Protein AF-A0A3M0WT85-F1 (afdb_monomer_lite)

Structure (mmCIF, N/CA/C/O backbone):
data_AF-A0A3M0WT85-F1
#
_entry.id   AF-A0A3M0WT85-F1
#
loop_
_atom_site.group_PDB
_atom_site.id
_atom_site.type_symbol
_atom_site.label_atom_id
_atom_site.label_alt_id
_atom_site.label_comp_id
_atom_site.label_asym_id
_atom_site.label_entity_id
_atom_site.label_seq_id
_atom_site.pdbx_PDB_ins_code
_atom_site.Cartn_x
_atom_site.Cartn_y
_atom_site.Cartn_z
_atom_site.occupancy
_atom_site.B_iso_or_equiv
_atom_site.auth_seq_id
_atom_site.auth_comp_id
_atom_site.auth_asym_id
_atom_site.auth_atom_id
_atom_site.pdbx_PDB_model_num
ATOM 1 N N . MET A 1 1 ? -11.430 -13.294 23.296 1.00 53.34 1 MET A N 1
ATOM 2 C CA . MET A 1 1 ? -10.261 -12.488 22.878 1.00 53.34 1 MET A CA 1
ATOM 3 C C . MET A 1 1 ? -10.573 -11.902 21.507 1.00 53.34 1 MET A C 1
ATOM 5 O O . MET A 1 1 ? -10.506 -12.651 20.548 1.00 53.34 1 MET A O 1
ATOM 9 N N . ASN A 1 2 ? -11.053 -10.657 21.402 1.00 74.44 2 ASN A N 1
ATOM 10 C CA . ASN A 1 2 ? -11.671 -10.174 20.149 1.00 74.44 2 ASN A CA 1
AT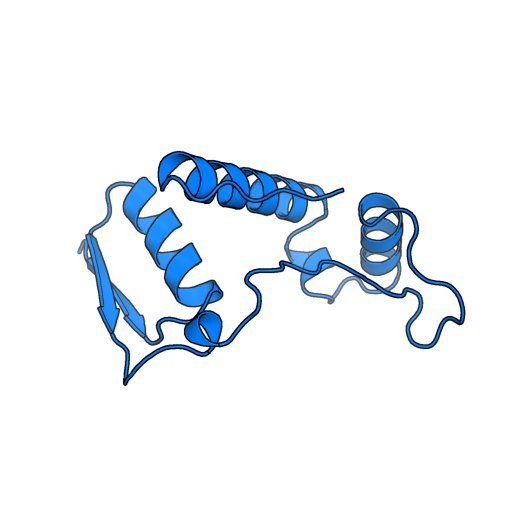OM 11 C C . ASN A 1 2 ? -11.327 -8.723 19.763 1.00 74.44 2 ASN A C 1
ATOM 13 O O . ASN A 1 2 ? -12.008 -8.153 18.913 1.00 74.44 2 ASN A O 1
ATOM 17 N N . GLU A 1 3 ? -10.291 -8.144 20.365 1.00 88.94 3 GLU A N 1
ATOM 18 C CA . GLU A 1 3 ? -9.872 -6.765 20.112 1.00 88.94 3 GLU A CA 1
ATOM 19 C C . GLU A 1 3 ? -8.435 -6.747 19.585 1.00 88.94 3 GLU A C 1
ATOM 21 O O . GLU A 1 3 ? -7.547 -7.342 20.196 1.00 88.94 3 GLU A O 1
ATOM 26 N N . ILE A 1 4 ? -8.226 -6.105 18.435 1.00 96.19 4 ILE A N 1
ATOM 27 C CA . ILE A 1 4 ? -6.911 -5.924 17.815 1.00 96.19 4 ILE A CA 1
ATOM 28 C C . ILE A 1 4 ? -6.525 -4.452 17.924 1.00 96.19 4 ILE A C 1
ATOM 30 O O . ILE A 1 4 ? -7.244 -3.575 17.444 1.00 96.19 4 ILE A O 1
ATOM 34 N N . THR A 1 5 ? -5.374 -4.191 18.539 1.00 96.19 5 THR A N 1
ATOM 35 C CA . THR A 1 5 ? -4.812 -2.843 18.653 1.00 96.19 5 THR A CA 1
ATOM 36 C C . THR A 1 5 ? -3.761 -2.627 17.574 1.00 96.19 5 THR A C 1
ATOM 38 O O . THR A 1 5 ? -2.786 -3.369 17.490 1.00 96.19 5 THR A O 1
ATOM 41 N N . ILE A 1 6 ? -3.946 -1.583 16.774 1.00 95.25 6 ILE A N 1
ATOM 42 C CA . ILE A 1 6 ? -3.002 -1.114 15.762 1.00 95.25 6 ILE A CA 1
ATOM 43 C C . ILE A 1 6 ? -2.346 0.157 16.283 1.00 95.25 6 ILE A C 1
ATOM 45 O O . ILE A 1 6 ? -3.034 1.090 16.697 1.00 95.25 6 ILE A O 1
ATOM 49 N N . ILE A 1 7 ? -1.017 0.202 16.255 1.00 94.62 7 ILE A N 1
ATOM 50 C CA . ILE A 1 7 ? -0.240 1.378 16.651 1.00 94.62 7 ILE A CA 1
ATOM 51 C C . ILE A 1 7 ? 0.259 2.064 15.376 1.00 94.62 7 ILE A C 1
ATOM 53 O O . ILE A 1 7 ? 1.098 1.519 14.665 1.00 94.62 7 ILE A O 1
ATOM 57 N N . GLY A 1 8 ? -0.267 3.257 15.101 1.00 91.00 8 GLY A N 1
ATOM 58 C CA . GLY A 1 8 ? 0.046 4.076 13.929 1.00 91.00 8 GLY A CA 1
ATOM 59 C C . GLY A 1 8 ? -1.118 4.195 12.940 1.00 91.00 8 GLY A C 1
ATOM 60 O O . GLY A 1 8 ? -1.661 3.199 12.471 1.00 91.00 8 GLY A O 1
ATOM 61 N N . ALA A 1 9 ? -1.464 5.436 12.583 1.00 90.81 9 ALA A N 1
ATOM 62 C CA . ALA A 1 9 ? -2.510 5.766 11.607 1.00 90.81 9 ALA A CA 1
ATOM 63 C C . ALA A 1 9 ? -1.936 6.135 10.222 1.00 90.81 9 ALA A C 1
ATOM 65 O O . ALA A 1 9 ? -2.399 7.071 9.574 1.00 90.81 9 ALA A O 1
ATOM 66 N N . GLY A 1 10 ? -0.882 5.437 9.788 1.00 90.12 10 GLY A N 1
ATOM 67 C CA . GLY A 1 10 ? -0.418 5.489 8.396 1.00 90.12 10 GLY A CA 1
ATOM 68 C C . GLY A 1 10 ? -1.275 4.604 7.486 1.00 90.12 10 GLY A C 1
ATOM 69 O O . GLY A 1 10 ? -2.090 3.823 7.978 1.00 90.12 10 GLY A O 1
ATOM 70 N N . LEU A 1 11 ? -1.054 4.675 6.167 1.00 89.19 11 LEU A N 1
ATOM 71 C CA . LEU A 1 11 ? -1.827 3.906 5.180 1.00 89.19 11 LEU A CA 1
ATOM 72 C C . LEU A 1 11 ? -1.869 2.404 5.507 1.00 89.19 11 LEU A C 1
ATOM 74 O O . LEU A 1 11 ? -2.946 1.823 5.556 1.00 89.19 11 LEU A O 1
ATOM 78 N N . SER A 1 12 ? -0.724 1.786 5.808 1.00 90.06 12 SER A N 1
ATOM 79 C CA . SER A 1 12 ? -0.659 0.357 6.145 1.00 90.06 12 SER A CA 1
ATOM 80 C C . SER A 1 12 ? -1.461 -0.001 7.402 1.00 90.06 12 SER A C 1
ATOM 82 O O . SER A 1 12 ? -2.187 -0.992 7.404 1.00 90.06 12 SER A O 1
ATOM 84 N N . GLY A 1 13 ? -1.377 0.817 8.457 1.00 92.81 13 GLY A N 1
ATOM 85 C CA . GLY A 1 13 ? -2.119 0.612 9.703 1.00 92.81 13 GLY A CA 1
ATOM 86 C C . GLY A 1 13 ? -3.628 0.772 9.518 1.00 92.81 13 GLY A C 1
ATOM 87 O O . GLY A 1 13 ? -4.403 -0.059 9.991 1.00 92.81 13 GLY A O 1
ATOM 88 N N . LEU A 1 14 ? -4.050 1.797 8.775 1.00 92.19 14 LEU A N 1
ATOM 89 C CA . LEU A 1 14 ? -5.461 2.030 8.465 1.00 92.19 14 LEU A CA 1
ATOM 90 C C . LEU A 1 14 ? -6.033 0.928 7.565 1.00 92.19 14 LEU A C 1
ATOM 92 O O . LEU A 1 14 ? -7.109 0.415 7.861 1.00 92.19 14 LEU A O 1
ATOM 96 N N . MET A 1 15 ? -5.298 0.497 6.535 1.00 92.81 15 MET A N 1
ATOM 97 C CA . MET A 1 15 ? -5.717 -0.603 5.658 1.00 92.81 15 MET A CA 1
ATOM 98 C C . MET A 1 15 ? -5.809 -1.934 6.405 1.00 92.81 15 MET A C 1
ATOM 100 O O . MET A 1 15 ? -6.780 -2.672 6.234 1.00 92.81 15 MET A O 1
ATOM 104 N N . ALA A 1 16 ? -4.848 -2.231 7.286 1.00 93.94 16 ALA A N 1
ATOM 105 C CA . ALA A 1 16 ? -4.920 -3.408 8.146 1.00 93.94 16 ALA A CA 1
ATOM 106 C C . ALA A 1 16 ? -6.155 -3.352 9.058 1.00 93.94 16 ALA A C 1
ATOM 108 O O . ALA A 1 16 ? -6.909 -4.323 9.144 1.00 93.94 16 ALA A O 1
ATOM 109 N N . GLY A 1 17 ? -6.398 -2.205 9.699 1.00 94.94 17 GLY A N 1
ATOM 110 C CA . GLY A 1 17 ? -7.554 -2.003 10.569 1.00 94.94 17 GLY A CA 1
ATOM 111 C C . GLY A 1 17 ? -8.878 -2.153 9.835 1.00 94.94 17 GLY A C 1
ATOM 112 O O . GLY A 1 17 ? -9.770 -2.848 10.318 1.00 94.94 17 GLY A O 1
ATOM 113 N N . TRP A 1 18 ? -8.977 -1.585 8.638 1.00 94.50 18 TRP A N 1
ATOM 114 C CA . TRP A 1 18 ? -10.135 -1.733 7.768 1.00 94.50 18 TRP A CA 1
ATOM 115 C C . TRP A 1 18 ? -10.396 -3.197 7.386 1.00 94.50 18 TRP A C 1
ATOM 117 O O . TRP A 1 18 ? -11.509 -3.689 7.585 1.00 94.50 18 TRP A O 1
ATOM 127 N N . GLN A 1 19 ? -9.375 -3.937 6.936 1.00 93.56 19 GLN A N 1
ATOM 128 C CA . GLN A 1 19 ? -9.529 -5.352 6.571 1.00 93.56 19 GLN A CA 1
ATOM 129 C C . GLN A 1 19 ? -9.925 -6.233 7.763 1.00 93.56 19 GLN A C 1
ATOM 131 O O . GLN A 1 19 ? -10.696 -7.184 7.621 1.00 93.56 19 GLN A O 1
ATOM 136 N N . ILE A 1 20 ? -9.418 -5.927 8.956 1.00 95.00 20 ILE A N 1
ATOM 137 C CA . ILE A 1 20 ? -9.788 -6.634 10.185 1.00 95.00 20 ILE A CA 1
ATOM 138 C C . ILE A 1 20 ? -11.235 -6.304 10.584 1.00 95.00 20 ILE A C 1
ATOM 140 O O . ILE A 1 20 ? -11.996 -7.212 10.927 1.00 95.00 20 ILE A O 1
ATOM 144 N N . ALA A 1 21 ? -11.635 -5.033 10.495 1.00 94.25 21 ALA A N 1
ATOM 145 C CA . ALA A 1 21 ? -12.995 -4.593 10.788 1.00 94.25 21 ALA A CA 1
ATOM 146 C C . ALA A 1 21 ? -14.021 -5.218 9.826 1.00 94.25 21 ALA A C 1
ATOM 148 O O . ALA A 1 21 ? -15.053 -5.712 10.281 1.00 94.25 21 ALA A O 1
ATOM 149 N N . LYS A 1 22 ? -13.705 -5.322 8.523 1.00 92.69 22 LYS A N 1
ATOM 150 C CA . LYS A 1 22 ? -14.527 -6.040 7.523 1.00 92.69 22 LYS A CA 1
ATOM 151 C C . LYS A 1 22 ? -14.792 -7.500 7.895 1.00 92.69 22 LYS A C 1
ATOM 153 O O . LYS A 1 22 ? -15.830 -8.046 7.541 1.00 92.69 22 LYS A O 1
ATOM 158 N N . LYS A 1 23 ? -13.888 -8.131 8.649 1.00 93.12 23 LYS A N 1
ATOM 159 C CA . LYS A 1 23 ? -14.040 -9.506 9.160 1.00 93.12 23 LYS A CA 1
ATOM 160 C C . LYS A 1 23 ? -14.820 -9.579 10.484 1.00 93.12 23 LYS A C 1
ATOM 162 O O . LYS A 1 23 ? -14.773 -10.604 11.165 1.00 93.12 23 LYS A O 1
ATOM 167 N N . GLY A 1 24 ? -15.506 -8.504 10.880 1.00 94.31 24 GLY A N 1
ATOM 168 C CA . GLY A 1 24 ? -16.352 -8.446 12.077 1.00 94.31 24 GLY A CA 1
ATOM 169 C C . GLY A 1 24 ? -15.579 -8.418 13.399 1.00 94.31 24 GLY A C 1
ATOM 170 O O . GLY A 1 24 ? -16.129 -8.767 14.445 1.00 94.31 24 GLY A O 1
ATOM 171 N N . LYS A 1 25 ? -14.289 -8.061 13.376 1.00 95.19 25 LYS A N 1
ATOM 172 C CA . LYS A 1 25 ? -13.449 -7.957 14.579 1.00 95.19 25 LYS A CA 1
ATOM 173 C C . LYS A 1 25 ? -13.427 -6.523 15.103 1.00 95.19 25 LYS A C 1
ATOM 175 O O . LYS A 1 25 ? -13.505 -5.577 14.324 1.00 95.19 25 LYS A O 1
ATOM 180 N N . GLN A 1 26 ? -13.281 -6.358 16.419 1.00 95.94 26 GLN A N 1
ATOM 181 C CA . GLN A 1 26 ? -13.098 -5.028 17.001 1.00 95.94 26 GLN A CA 1
ATOM 182 C C . GLN A 1 26 ? -11.652 -4.572 16.802 1.00 95.94 26 GLN A C 1
ATOM 184 O O . GLN A 1 26 ? -10.712 -5.314 17.102 1.00 95.94 26 GLN A O 1
ATOM 189 N N . VAL A 1 27 ? -11.483 -3.347 16.306 1.00 96.94 27 VAL A N 1
ATOM 190 C CA . VAL A 1 27 ? -10.177 -2.740 16.031 1.00 96.94 27 VAL A CA 1
ATOM 191 C C . VAL A 1 27 ? -10.065 -1.425 16.783 1.00 96.94 27 VAL A C 1
ATOM 193 O O . VAL A 1 27 ? -10.956 -0.583 16.697 1.00 96.94 27 VAL A O 1
ATOM 196 N N . LYS A 1 28 ? -8.947 -1.230 17.483 1.00 96.12 28 LYS A N 1
ATOM 197 C CA . LYS A 1 28 ? -8.552 0.063 18.047 1.00 96.12 28 LYS A CA 1
ATOM 198 C C . LYS A 1 28 ? -7.300 0.553 17.341 1.00 96.12 28 LYS A C 1
ATOM 200 O O . LYS A 1 28 ? -6.290 -0.143 17.330 1.00 96.12 28 LYS A O 1
ATOM 205 N N . VAL A 1 29 ? -7.349 1.756 16.779 1.00 93.75 29 VAL A N 1
ATOM 206 C CA . VAL A 1 29 ? -6.168 2.421 16.215 1.00 93.75 29 VAL A CA 1
ATOM 207 C C . VAL A 1 29 ? -5.682 3.460 17.217 1.00 93.75 29 VAL A C 1
ATOM 209 O O . VAL A 1 29 ? -6.435 4.345 17.615 1.00 93.75 29 VAL A O 1
ATOM 212 N N . VAL A 1 30 ? -4.423 3.352 17.631 1.00 94.38 30 VAL A N 1
ATOM 213 C CA . VAL A 1 30 ? -3.758 4.294 18.535 1.00 94.38 30 VAL A CA 1
ATOM 214 C C . VAL A 1 30 ? -2.689 5.036 17.747 1.00 94.38 30 VAL A C 1
ATOM 216 O O . VAL A 1 30 ? -1.818 4.422 17.138 1.00 94.38 30 VAL A O 1
ATOM 219 N N . THR A 1 31 ? -2.738 6.365 17.748 1.00 92.06 31 THR A N 1
ATOM 220 C CA . THR A 1 31 ? -1.783 7.210 17.020 1.00 92.06 31 THR A CA 1
ATOM 221 C C . THR A 1 31 ? -1.455 8.470 17.814 1.00 92.06 31 THR A C 1
ATOM 223 O O . THR A 1 31 ? -2.245 8.909 18.649 1.00 92.06 31 THR A O 1
ATOM 226 N N . LYS A 1 32 ? -0.292 9.070 17.543 1.00 89.19 32 LYS A N 1
ATOM 227 C CA . LYS A 1 32 ? 0.092 10.387 18.059 1.00 89.19 32 LYS A CA 1
ATOM 228 C C . LYS A 1 32 ? 0.075 11.391 16.906 1.00 89.19 32 LYS A C 1
ATOM 230 O O . LYS A 1 32 ? 1.002 11.414 16.104 1.00 89.19 32 LYS A O 1
ATOM 235 N N . GLY A 1 33 ? -0.959 12.230 16.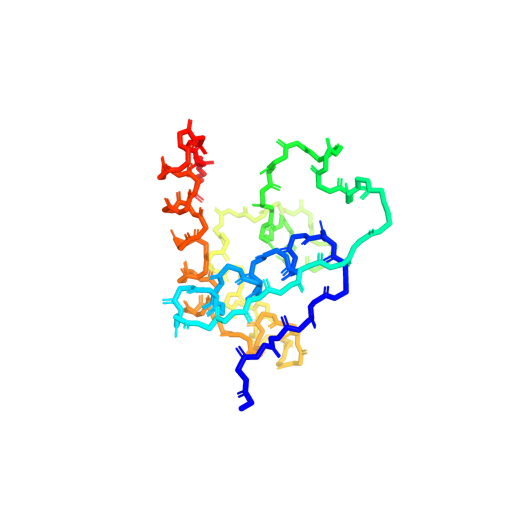858 1.00 82.12 33 GLY A N 1
ATOM 236 C CA . GLY A 1 33 ? -1.133 13.251 15.821 1.00 82.12 33 GLY A CA 1
ATOM 237 C C . GLY A 1 33 ? -1.665 12.708 14.491 1.00 82.12 33 GLY A C 1
ATOM 238 O O . GLY A 1 33 ? -2.088 11.554 14.389 1.00 82.12 33 GLY A O 1
ATOM 239 N N . TRP A 1 34 ? -1.654 13.578 13.481 1.00 68.88 34 TRP A N 1
ATOM 240 C CA . TRP A 1 34 ? -2.037 13.255 12.108 1.00 68.88 34 TRP A CA 1
ATOM 241 C C . TRP A 1 34 ? -0.939 12.412 11.446 1.00 68.88 34 TRP A C 1
ATOM 243 O O . TRP A 1 34 ? 0.240 12.755 11.526 1.00 68.88 34 TRP A O 1
ATOM 253 N N . GLY A 1 35 ? -1.314 11.294 10.818 1.00 70.00 35 GLY A N 1
ATOM 254 C CA . GLY A 1 35 ? -0.375 10.471 10.050 1.00 70.00 35 GLY A CA 1
ATOM 255 C C . GLY A 1 35 ? 0.135 11.197 8.799 1.00 70.00 35 GLY A C 1
ATOM 256 O O . GLY A 1 35 ? -0.479 12.162 8.343 1.00 70.00 35 GLY A O 1
ATOM 257 N N . ALA A 1 36 ? 1.229 10.701 8.205 1.00 72.12 36 AL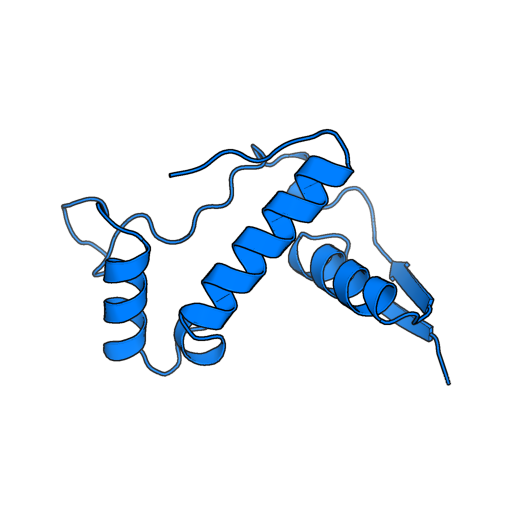A A N 1
ATOM 258 C CA . ALA A 1 36 ? 1.813 11.265 6.978 1.00 72.12 36 ALA A CA 1
ATOM 259 C C . ALA A 1 36 ? 0.792 11.406 5.832 1.00 72.12 36 ALA A C 1
ATOM 261 O O . ALA A 1 36 ? 0.884 12.337 5.040 1.00 72.12 36 ALA A O 1
ATOM 262 N N . THR A 1 37 ? -0.224 10.539 5.797 1.00 77.44 37 THR A N 1
ATOM 263 C CA . THR A 1 37 ? -1.30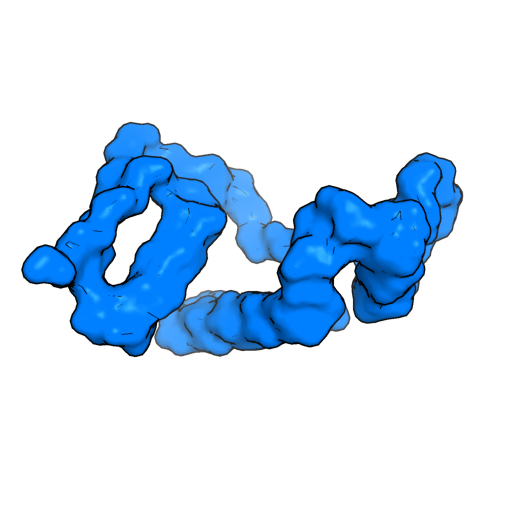4 10.540 4.802 1.00 77.44 37 THR A CA 1
ATOM 264 C C . THR A 1 37 ? -2.048 11.872 4.694 1.00 77.44 37 THR A C 1
ATOM 266 O O . THR A 1 37 ? -2.519 12.195 3.613 1.00 77.44 37 THR A O 1
ATOM 269 N N . HIS A 1 38 ? -2.110 12.675 5.763 1.00 77.69 38 HIS A N 1
ATOM 270 C CA . HIS A 1 38 ? -2.769 13.987 5.730 1.00 77.69 38 HIS A CA 1
ATOM 271 C C . HIS A 1 38 ? -2.085 14.996 4.789 1.00 77.69 38 HIS A C 1
ATOM 273 O O . HIS A 1 38 ? -2.715 15.953 4.353 1.00 77.69 38 HIS A O 1
ATOM 279 N N . TRP A 1 39 ? -0.804 14.784 4.475 1.00 79.00 39 TRP A N 1
ATOM 280 C CA . TRP A 1 39 ? 0.010 15.689 3.658 1.00 79.00 39 TRP A CA 1
ATOM 281 C C . TRP A 1 39 ? 0.314 15.144 2.260 1.00 79.00 39 TRP A C 1
ATOM 283 O O . TRP A 1 39 ? 0.977 15.812 1.471 1.00 79.00 39 TRP A O 1
ATOM 293 N N . LEU A 1 40 ? -0.126 13.921 1.960 1.00 80.19 40 LEU A N 1
ATOM 294 C CA . LEU A 1 40 ? 0.106 13.289 0.665 1.00 80.19 40 LEU A CA 1
ATOM 295 C C . LEU A 1 40 ? -0.960 13.736 -0.338 1.00 80.19 40 LEU A C 1
ATOM 297 O O . LEU A 1 40 ? -2.093 14.031 0.030 1.00 80.19 40 LEU A O 1
ATOM 301 N N . SER A 1 41 ? -0.615 13.707 -1.626 1.00 85.31 41 SER A N 1
ATOM 302 C CA . SER A 1 41 ? -1.544 14.009 -2.726 1.00 85.31 41 SER A CA 1
ATOM 303 C C . SER A 1 41 ? -2.732 13.043 -2.823 1.00 85.31 41 SER A C 1
ATOM 305 O O . SER A 1 41 ? -3.655 13.287 -3.592 1.00 85.31 41 SER A O 1
ATOM 307 N N . GLY A 1 42 ? -2.691 11.925 -2.092 1.00 85.94 42 GLY A N 1
ATOM 308 C CA . GLY A 1 42 ? -3.638 10.818 -2.221 1.00 85.94 42 GLY A CA 1
ATOM 309 C C . GLY A 1 42 ? -3.325 9.871 -3.384 1.00 85.94 42 GLY A C 1
ATOM 310 O O . GLY A 1 42 ? -4.003 8.859 -3.526 1.00 85.94 42 GLY A O 1
ATOM 311 N N . CYS A 1 43 ? -2.292 10.156 -4.186 1.00 89.38 43 CYS A N 1
ATOM 312 C CA . CYS A 1 43 ? -1.853 9.265 -5.256 1.00 89.38 43 CYS A CA 1
ATOM 313 C C . CYS A 1 43 ? -1.217 7.989 -4.684 1.00 89.38 43 CYS A C 1
ATOM 315 O O . CYS A 1 43 ? -0.417 8.051 -3.746 1.00 89.38 43 CYS A O 1
ATOM 317 N N . VAL A 1 44 ? -1.557 6.843 -5.275 1.00 90.19 44 VAL A N 1
ATOM 318 C CA . VAL A 1 44 ? -0.943 5.546 -4.981 1.00 90.19 44 VAL A CA 1
ATOM 319 C C . VAL A 1 44 ? -0.082 5.159 -6.174 1.00 90.19 44 VAL A C 1
ATOM 321 O O . VAL A 1 44 ? -0.599 4.709 -7.192 1.00 90.19 44 VAL A O 1
ATOM 324 N N . ASP A 1 45 ? 1.227 5.356 -6.040 1.00 90.56 45 ASP A N 1
ATOM 325 C CA . ASP A 1 45 ? 2.201 4.922 -7.041 1.00 90.56 45 ASP A CA 1
ATOM 326 C C . ASP A 1 45 ? 2.581 3.454 -6.810 1.00 90.56 45 ASP A C 1
ATOM 328 O O . ASP A 1 45 ? 2.822 3.036 -5.673 1.00 90.56 45 ASP A O 1
ATOM 332 N N . VAL A 1 46 ? 2.598 2.668 -7.889 1.00 92.31 46 VAL A N 1
ATOM 333 C CA . VAL A 1 46 ? 2.954 1.242 -7.847 1.00 92.31 46 VAL A CA 1
ATOM 334 C C . VAL A 1 46 ? 4.397 1.048 -8.298 1.00 92.31 46 VAL A C 1
ATOM 336 O O . VAL A 1 46 ? 5.217 0.509 -7.560 1.00 92.31 46 VAL A O 1
ATOM 339 N N . ILE A 1 47 ? 4.712 1.456 -9.528 1.00 92.94 47 ILE A N 1
ATOM 340 C CA . ILE A 1 47 ? 6.059 1.350 -10.082 1.00 92.94 47 ILE A CA 1
ATOM 341 C C . ILE A 1 47 ? 6.227 2.356 -11.224 1.00 92.94 47 ILE A C 1
ATOM 343 O O . ILE A 1 47 ? 5.520 2.287 -12.226 1.00 92.94 47 ILE A O 1
ATOM 347 N N . GLY A 1 48 ? 7.162 3.295 -11.062 1.00 92.62 48 GLY A N 1
ATOM 348 C CA . GLY A 1 48 ? 7.434 4.328 -12.068 1.00 92.62 48 GLY A CA 1
ATOM 349 C C . GLY A 1 48 ? 8.573 3.987 -13.033 1.00 92.62 48 GLY A C 1
ATOM 350 O O . GLY A 1 48 ? 8.524 4.376 -14.196 1.00 92.62 48 GLY A O 1
ATOM 351 N N . TYR A 1 49 ? 9.586 3.249 -12.567 1.00 94.19 49 TYR A N 1
ATOM 352 C CA . TYR A 1 49 ? 10.791 2.901 -13.332 1.00 94.19 49 TYR A CA 1
ATOM 353 C C . TYR A 1 49 ? 11.250 1.494 -12.965 1.00 94.19 49 TYR A C 1
ATOM 355 O O . TYR A 1 49 ? 11.375 1.165 -11.783 1.00 94.19 49 TYR A O 1
ATOM 363 N N . TYR A 1 50 ? 11.500 0.660 -13.973 1.00 93.69 50 TYR A N 1
ATOM 364 C CA . TYR A 1 50 ? 12.121 -0.644 -13.775 1.00 93.69 50 TYR A CA 1
ATOM 365 C C . TYR A 1 50 ? 12.805 -1.141 -15.063 1.00 93.69 50 TYR A C 1
ATOM 367 O O . TYR A 1 50 ? 12.155 -1.128 -16.111 1.00 93.69 50 TYR A O 1
ATOM 375 N N . PRO A 1 51 ? 14.063 -1.639 -15.023 1.00 91.69 51 PRO A N 1
ATOM 376 C CA . PRO A 1 51 ? 14.931 -1.823 -13.850 1.00 91.69 51 PRO A CA 1
ATOM 377 C C . PRO A 1 51 ? 15.282 -0.509 -13.139 1.00 91.69 51 PRO A C 1
ATOM 379 O O . PRO A 1 51 ? 15.069 0.572 -13.685 1.00 91.69 51 PRO A O 1
ATOM 382 N N . VAL A 1 52 ? 15.768 -0.610 -11.896 1.00 85.00 52 VAL A N 1
ATOM 383 C CA . VAL A 1 52 ? 16.250 0.556 -11.135 1.00 85.00 52 VAL A CA 1
ATOM 384 C C . VAL A 1 52 ? 17.324 1.262 -11.969 1.00 85.00 52 V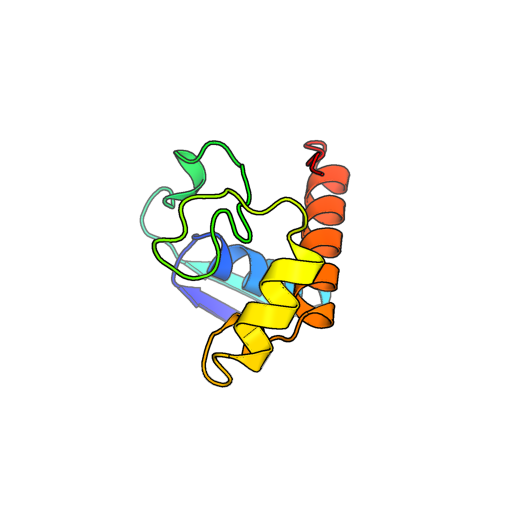AL A C 1
ATOM 386 O O . VAL A 1 52 ? 18.150 0.591 -12.583 1.00 85.00 52 VAL A O 1
ATOM 389 N N . ASP A 1 53 ? 17.259 2.592 -12.030 1.00 83.94 53 ASP A N 1
ATOM 390 C CA . ASP A 1 53 ? 18.113 3.454 -12.865 1.00 83.94 53 ASP A CA 1
ATOM 391 C C . ASP A 1 53 ? 17.912 3.315 -14.388 1.00 83.94 53 ASP A C 1
ATOM 393 O O . ASP A 1 53 ? 18.743 3.771 -15.170 1.00 83.94 53 ASP A O 1
ATOM 397 N N . GLY A 1 54 ? 16.811 2.702 -14.835 1.00 84.88 54 GLY A N 1
ATOM 398 C CA . GLY A 1 54 ? 16.428 2.698 -16.246 1.00 84.88 54 GLY A CA 1
ATOM 399 C C . GLY A 1 54 ? 16.007 4.085 -16.749 1.00 84.88 54 GLY A C 1
ATOM 400 O O . GLY A 1 54 ? 15.310 4.823 -16.056 1.00 84.88 54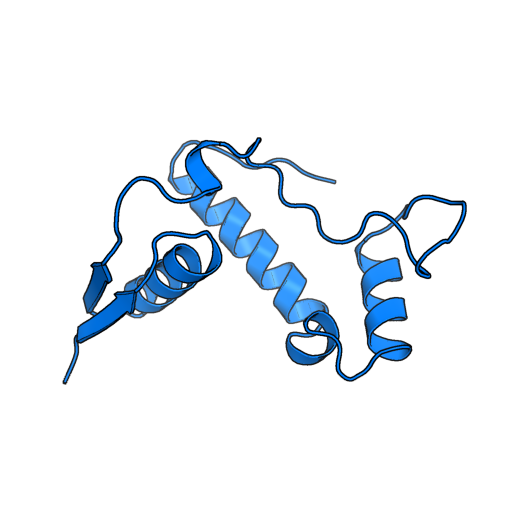 GLY A O 1
ATOM 401 N N . ASP A 1 55 ? 16.372 4.405 -17.993 1.00 89.94 55 ASP A N 1
ATOM 402 C CA . ASP A 1 55 ? 16.118 5.720 -18.608 1.00 89.94 55 ASP A CA 1
ATOM 403 C C . ASP A 1 55 ? 14.676 5.908 -19.118 1.00 89.94 55 ASP A C 1
ATOM 405 O O . ASP A 1 55 ? 14.291 7.007 -19.522 1.00 89.94 55 ASP A O 1
ATOM 409 N N . ALA A 1 56 ? 13.875 4.838 -19.132 1.00 92.19 56 ALA A N 1
ATOM 410 C CA . ALA A 1 56 ? 12.506 4.847 -19.636 1.00 92.19 56 ALA A CA 1
ATOM 411 C C . ALA A 1 56 ? 11.494 4.623 -18.498 1.00 92.19 56 ALA A C 1
ATOM 413 O O . ALA A 1 56 ? 11.688 3.709 -17.688 1.00 92.19 56 ALA A O 1
ATOM 414 N N . PRO A 1 57 ? 10.411 5.422 -18.437 1.00 94.06 57 PRO A N 1
ATOM 415 C CA . PRO A 1 57 ? 9.330 5.190 -17.489 1.00 94.06 57 PRO A CA 1
ATOM 416 C C . PRO A 1 57 ? 8.593 3.884 -17.807 1.00 94.06 57 PRO A C 1
ATOM 418 O O . PRO A 1 57 ? 8.610 3.386 -18.933 1.00 94.06 57 PRO A O 1
ATOM 421 N N . VAL A 1 58 ? 7.926 3.329 -16.800 1.00 94.31 58 VAL A N 1
ATOM 422 C CA . VAL A 1 58 ? 7.080 2.146 -16.960 1.00 94.31 58 VAL A CA 1
ATOM 423 C C . VAL A 1 58 ? 5.812 2.498 -17.742 1.00 94.31 58 VAL A C 1
ATOM 425 O O . VAL A 1 58 ? 5.018 3.321 -17.299 1.00 94.31 58 VAL A O 1
ATOM 428 N N . ASP A 1 59 ? 5.579 1.794 -18.852 1.00 91.44 59 ASP A N 1
ATOM 429 C CA . ASP A 1 59 ? 4.336 1.909 -19.633 1.00 91.44 59 ASP A CA 1
ATOM 430 C C . ASP A 1 59 ? 3.174 1.097 -19.034 1.00 91.44 59 ASP A C 1
ATOM 432 O O . ASP A 1 59 ? 2.012 1.484 -19.121 1.00 91.44 59 ASP A O 1
ATOM 436 N N . SER A 1 60 ? 3.476 -0.067 -18.446 1.00 91.62 60 SER A N 1
ATOM 437 C CA . SER A 1 60 ? 2.491 -0.993 -17.875 1.00 91.62 60 SER A CA 1
ATOM 438 C C . SER A 1 60 ? 2.951 -1.467 -16.495 1.00 91.62 60 SER A C 1
ATOM 440 O O . SER A 1 60 ? 3.875 -2.290 -16.413 1.00 91.62 60 SER A O 1
ATOM 442 N N . PRO A 1 61 ? 2.299 -1.009 -15.406 1.00 91.69 61 PRO A N 1
ATOM 443 C CA . PRO A 1 61 ? 2.611 -1.459 -14.054 1.00 91.69 61 PRO A CA 1
ATOM 444 C C . PRO A 1 61 ? 2.516 -2.978 -13.902 1.00 91.69 61 PRO A C 1
ATOM 446 O O . PRO A 1 61 ? 3.369 -3.577 -13.256 1.00 91.69 61 PRO A O 1
ATOM 449 N N . GLU A 1 62 ? 1.538 -3.624 -14.546 1.00 91.38 62 GLU A N 1
ATOM 450 C CA . GLU A 1 62 ? 1.387 -5.084 -14.505 1.00 91.38 62 GLU A CA 1
ATOM 451 C C . GLU A 1 62 ? 2.637 -5.797 -15.041 1.00 91.38 62 GLU A C 1
ATOM 453 O O . GLU A 1 62 ? 3.196 -6.674 -14.375 1.00 91.38 62 GLU A O 1
ATOM 458 N N . THR A 1 63 ? 3.108 -5.389 -16.224 1.00 93.75 63 THR A N 1
ATOM 459 C CA . THR A 1 63 ? 4.275 -6.000 -16.873 1.00 93.75 63 THR A CA 1
ATOM 460 C C . THR A 1 63 ? 5.549 -5.740 -16.071 1.00 93.75 63 THR A C 1
ATOM 462 O O . THR A 1 63 ? 6.354 -6.650 -15.853 1.00 93.75 63 THR A O 1
ATOM 465 N N . ALA A 1 64 ? 5.725 -4.509 -15.586 1.00 94.81 64 ALA A N 1
ATOM 466 C CA . ALA A 1 64 ? 6.898 -4.120 -14.814 1.00 94.81 64 ALA A CA 1
ATOM 467 C C . ALA A 1 64 ? 6.953 -4.817 -13.448 1.00 94.81 64 ALA A C 1
ATOM 469 O O . ALA A 1 64 ? 8.004 -5.337 -13.074 1.00 94.81 64 ALA A O 1
ATOM 470 N N . VAL A 1 65 ? 5.826 -4.912 -12.731 1.00 95.75 65 VAL A N 1
ATOM 471 C CA . VAL A 1 65 ? 5.740 -5.655 -11.465 1.00 95.75 65 VAL A CA 1
ATOM 472 C C . VAL A 1 65 ? 6.038 -7.134 -11.691 1.00 95.75 65 VAL A C 1
ATOM 474 O O . VAL A 1 65 ? 6.812 -7.711 -10.931 1.00 95.75 65 VAL A O 1
ATOM 477 N N . ALA A 1 66 ? 5.486 -7.756 -12.739 1.00 95.44 66 ALA A N 1
ATOM 478 C CA . ALA A 1 66 ? 5.769 -9.158 -13.045 1.00 95.44 66 ALA A CA 1
ATOM 479 C C . ALA A 1 66 ? 7.270 -9.402 -13.271 1.00 95.44 66 ALA A C 1
ATOM 481 O O . ALA A 1 66 ? 7.829 -10.363 -12.735 1.00 95.44 66 ALA A O 1
ATOM 482 N N . LYS A 1 67 ? 7.939 -8.501 -14.003 1.00 95.62 67 LYS A N 1
ATOM 483 C CA . LYS A 1 67 ? 9.389 -8.563 -14.207 1.00 95.62 67 LYS A CA 1
ATOM 484 C C . LYS A 1 67 ? 10.160 -8.367 -12.897 1.00 95.62 67 LYS A C 1
ATOM 486 O O . LYS A 1 67 ? 11.049 -9.157 -12.596 1.00 95.62 67 LYS A O 1
ATOM 491 N N . LEU A 1 68 ? 9.803 -7.361 -12.101 1.00 95.94 68 LEU A N 1
ATOM 492 C CA . LEU A 1 68 ? 10.445 -7.084 -10.815 1.00 95.94 68 LEU A CA 1
ATOM 493 C C . LEU A 1 68 ? 10.323 -8.263 -9.843 1.00 95.94 68 LEU A C 1
ATOM 495 O O . LEU A 1 68 ? 11.293 -8.587 -9.165 1.00 95.94 68 LEU A O 1
ATOM 499 N N . ILE A 1 69 ? 9.173 -8.938 -9.811 1.00 96.50 69 ILE A N 1
ATOM 500 C CA . ILE A 1 69 ? 8.966 -10.148 -9.006 1.00 96.50 69 ILE A CA 1
ATOM 501 C C . ILE A 1 69 ? 9.887 -11.283 -9.466 1.00 96.50 69 ILE A C 1
ATOM 503 O O . ILE A 1 69 ? 10.494 -11.946 -8.627 1.00 96.50 69 ILE A O 1
ATOM 507 N N . ALA A 1 70 ? 9.996 -11.502 -10.780 1.00 96.25 70 ALA A N 1
ATOM 508 C CA . ALA A 1 70 ? 10.849 -12.548 -11.341 1.00 96.25 70 ALA A CA 1
ATOM 509 C C . ALA A 1 70 ? 12.337 -12.297 -11.047 1.00 96.25 70 ALA A C 1
ATOM 511 O O . ALA A 1 70 ? 13.056 -13.219 -10.666 1.00 96.25 70 ALA A O 1
ATOM 512 N N . ASP A 1 71 ? 12.778 -11.047 -11.183 1.00 96.44 71 ASP A N 1
ATOM 513 C CA . ASP A 1 71 ? 14.165 -10.647 -10.953 1.00 96.44 71 ASP A CA 1
ATOM 514 C C . ASP A 1 71 ? 14.513 -10.578 -9.448 1.00 96.44 71 ASP A C 1
ATOM 516 O O . ASP A 1 71 ? 15.659 -10.815 -9.070 1.00 96.44 71 ASP A O 1
ATOM 520 N N . ASN A 1 72 ? 13.540 -10.269 -8.575 1.00 95.75 72 ASN A N 1
ATOM 521 C CA . ASN A 1 72 ? 13.747 -10.051 -7.137 1.00 95.75 72 ASN A CA 1
ATOM 522 C C . ASN A 1 72 ? 12.739 -10.836 -6.270 1.00 95.75 72 ASN A C 1
ATOM 524 O O . ASN A 1 72 ? 11.824 -10.244 -5.688 1.00 95.75 72 ASN A O 1
ATOM 528 N N . PRO A 1 73 ? 12.934 -12.154 -6.072 1.00 95.69 73 PRO A N 1
ATOM 529 C CA . PRO A 1 73 ? 11.988 -13.005 -5.337 1.00 95.69 73 PRO A CA 1
ATOM 530 C C . PRO A 1 73 ? 11.762 -12.633 -3.860 1.00 95.69 73 PRO A C 1
ATOM 532 O O . PRO A 1 73 ? 10.804 -13.097 -3.248 1.00 95.69 73 PRO A O 1
ATOM 535 N N . GLN A 1 74 ? 12.640 -11.817 -3.266 1.00 96.06 74 GLN A N 1
ATOM 536 C CA . GLN A 1 74 ? 12.516 -11.332 -1.883 1.00 96.06 74 GLN A CA 1
ATOM 537 C C . GLN A 1 74 ? 11.881 -9.935 -1.779 1.00 96.06 74 GLN A C 1
ATOM 539 O O . GLN A 1 74 ? 11.681 -9.432 -0.673 1.00 96.06 74 GLN A O 1
ATOM 544 N N . HIS A 1 75 ? 11.567 -9.291 -2.906 1.00 95.50 75 HIS A N 1
ATOM 545 C CA . HIS A 1 75 ? 10.922 -7.983 -2.906 1.00 95.50 75 HIS A CA 1
ATOM 546 C C . HIS A 1 75 ? 9.506 -8.070 -2.297 1.00 95.50 75 HIS A C 1
ATOM 548 O O . HIS A 1 75 ? 8.813 -9.062 -2.528 1.00 95.50 75 HIS A O 1
ATOM 554 N N . PRO A 1 76 ? 8.996 -7.042 -1.586 1.00 94.31 76 PRO A N 1
ATOM 555 C CA . PRO A 1 76 ? 7.640 -7.064 -1.026 1.00 94.31 76 PRO A CA 1
ATOM 556 C C . PRO A 1 76 ? 6.531 -7.422 -2.031 1.00 94.31 76 PRO A C 1
ATOM 558 O O . PRO A 1 76 ? 5.632 -8.194 -1.707 1.00 94.31 76 PRO A O 1
ATOM 561 N N . TYR A 1 77 ? 6.615 -6.938 -3.274 1.00 94.81 77 TYR A N 1
ATOM 562 C CA . TYR A 1 77 ? 5.688 -7.339 -4.347 1.00 94.81 77 TYR A CA 1
ATOM 563 C C . TYR A 1 77 ? 5.789 -8.817 -4.734 1.00 94.81 77 TYR A C 1
ATOM 565 O O . TYR A 1 77 ? 4.780 -9.393 -5.125 1.00 94.81 77 TYR A O 1
ATOM 573 N N . ALA A 1 78 ? 6.951 -9.457 -4.585 1.00 96.19 78 ALA A N 1
ATOM 574 C CA . ALA A 1 78 ? 7.088 -10.897 -4.802 1.00 96.19 78 ALA A CA 1
ATOM 575 C C . ALA A 1 78 ? 6.411 -11.702 -3.685 1.00 96.19 78 ALA A C 1
ATOM 577 O O . ALA A 1 78 ? 5.790 -12.724 -3.961 1.00 96.19 78 ALA A O 1
ATOM 578 N N . LEU A 1 79 ? 6.458 -11.207 -2.443 1.00 95.44 79 LEU A N 1
ATOM 579 C CA . LEU A 1 79 ? 5.795 -11.842 -1.299 1.00 95.44 79 LEU A CA 1
ATOM 580 C C . LEU A 1 79 ? 4.265 -11.755 -1.379 1.00 95.44 79 LEU A C 1
ATOM 582 O O . LEU A 1 79 ? 3.574 -12.695 -0.995 1.00 95.44 79 LEU A O 1
ATOM 586 N N . VAL A 1 80 ? 3.736 -10.624 -1.856 1.00 93.56 80 VAL A N 1
ATOM 587 C CA . VAL A 1 80 ? 2.287 -10.412 -2.033 1.00 93.56 80 VAL A CA 1
ATOM 588 C C . VAL A 1 80 ? 1.779 -11.044 -3.336 1.00 93.56 80 VAL A C 1
ATOM 590 O O . VAL A 1 80 ? 0.644 -11.515 -3.396 1.00 93.56 80 VAL A O 1
ATOM 593 N N . GLY A 1 81 ? 2.621 -11.069 -4.369 1.00 94.62 81 GLY A N 1
ATOM 594 C CA . GLY A 1 81 ? 2.272 -11.495 -5.718 1.00 94.62 81 GLY A CA 1
ATOM 595 C C . GLY A 1 81 ? 1.486 -10.435 -6.496 1.00 94.62 81 GLY A C 1
ATOM 596 O O . GLY A 1 81 ? 0.824 -9.565 -5.923 1.00 94.62 81 GLY A O 1
ATOM 597 N N . LYS A 1 82 ? 1.532 -10.532 -7.831 1.00 93.69 82 LYS A N 1
ATOM 598 C CA . LYS A 1 82 ? 0.840 -9.594 -8.732 1.00 93.69 82 LYS A CA 1
ATOM 599 C C . LYS A 1 82 ? -0.676 -9.554 -8.491 1.00 93.69 82 LYS A C 1
ATOM 601 O O . LYS A 1 82 ? -1.263 -8.479 -8.453 1.00 93.69 82 LYS A O 1
ATOM 606 N N . ASP A 1 83 ? -1.287 -10.714 -8.249 1.00 93.81 83 ASP A N 1
ATOM 607 C CA . ASP A 1 83 ? -2.738 -10.827 -8.087 1.00 93.81 83 ASP A CA 1
ATOM 608 C C . ASP A 1 83 ? -3.177 -10.248 -6.737 1.00 93.81 83 ASP A C 1
ATOM 610 O O . ASP A 1 83 ? -4.198 -9.570 -6.649 1.00 93.81 83 ASP A O 1
ATOM 614 N N . GLY A 1 84 ? -2.370 -10.452 -5.689 1.00 93.88 84 GLY A N 1
ATOM 615 C CA . GLY A 1 84 ? -2.601 -9.849 -4.377 1.00 93.88 84 GLY A CA 1
ATOM 616 C C . GLY A 1 84 ? -2.499 -8.324 -4.418 1.00 93.88 84 GLY A C 1
ATOM 617 O O . GLY A 1 84 ? -3.321 -7.636 -3.813 1.00 93.88 84 GLY A O 1
ATOM 618 N N . LEU A 1 85 ? -1.533 -7.789 -5.171 1.00 93.88 85 LEU A N 1
ATOM 619 C CA . LEU A 1 85 ? -1.392 -6.351 -5.389 1.00 93.88 85 LEU A CA 1
ATOM 620 C C . LEU A 1 85 ? -2.605 -5.776 -6.136 1.00 93.88 85 LEU A C 1
ATOM 622 O O . LEU A 1 85 ? -3.204 -4.811 -5.663 1.00 93.88 85 LEU A O 1
ATOM 626 N N . ALA A 1 86 ? -3.005 -6.393 -7.252 1.00 92.88 86 ALA A N 1
ATOM 627 C CA . ALA A 1 86 ? -4.165 -5.964 -8.034 1.00 92.88 86 ALA A CA 1
ATOM 628 C C . ALA A 1 86 ? -5.466 -6.006 -7.214 1.00 92.88 86 ALA A C 1
ATOM 630 O O . ALA A 1 86 ? -6.236 -5.045 -7.219 1.00 92.88 86 ALA A O 1
ATOM 631 N N . ALA A 1 87 ? -5.685 -7.080 -6.448 1.00 93.44 87 ALA A N 1
ATOM 632 C CA . ALA A 1 87 ? -6.850 -7.213 -5.578 1.00 93.44 87 ALA A CA 1
ATOM 633 C C . ALA A 1 87 ? -6.900 -6.111 -4.507 1.00 93.44 87 ALA A C 1
ATOM 635 O O . ALA A 1 87 ? -7.952 -5.514 -4.289 1.00 93.44 87 ALA A O 1
ATOM 636 N N . MET A 1 88 ? -5.766 -5.793 -3.874 1.00 91.94 88 MET A N 1
ATOM 637 C CA . MET A 1 88 ? -5.704 -4.739 -2.856 1.00 91.94 88 MET A CA 1
ATOM 638 C C . MET A 1 88 ? -5.938 -3.339 -3.433 1.00 91.94 88 MET A C 1
ATOM 640 O O . MET A 1 88 ? -6.581 -2.519 -2.778 1.00 91.94 88 MET A O 1
ATOM 644 N N . LEU A 1 89 ? -5.457 -3.059 -4.649 1.00 92.81 89 LEU A N 1
ATOM 645 C CA . LEU A 1 89 ? -5.727 -1.791 -5.335 1.00 92.81 89 LEU A CA 1
ATOM 646 C C . LEU A 1 89 ? -7.217 -1.645 -5.668 1.00 92.81 89 LEU A C 1
ATOM 648 O O . LEU A 1 89 ? -7.799 -0.599 -5.385 1.00 92.81 89 LEU A O 1
ATOM 652 N N . ALA A 1 90 ? -7.851 -2.705 -6.174 1.00 93.38 90 ALA A N 1
ATOM 653 C CA . ALA A 1 90 ? -9.289 -2.714 -6.439 1.00 93.38 90 ALA A CA 1
ATOM 654 C C . ALA A 1 90 ? -10.114 -2.543 -5.148 1.00 93.38 90 ALA A C 1
ATOM 656 O O . ALA A 1 90 ? -11.087 -1.791 -5.112 1.00 93.38 90 ALA A O 1
ATOM 657 N N . GLU A 1 91 ? -9.702 -3.196 -4.059 1.00 93.62 91 GLU A N 1
ATOM 658 C CA . GLU A 1 91 ? -10.324 -3.049 -2.741 1.00 93.62 91 GLU A CA 1
ATOM 659 C C . GLU A 1 91 ? -10.194 -1.622 -2.185 1.00 93.62 91 GLU A C 1
ATOM 661 O O . GLU A 1 91 ? -11.157 -1.093 -1.626 1.00 93.62 91 GLU A O 1
ATOM 666 N N . LEU A 1 92 ? -9.037 -0.979 -2.367 1.00 93.12 92 LEU A N 1
ATOM 667 C CA . LEU A 1 92 ? -8.831 0.419 -1.994 1.00 93.12 92 LEU A CA 1
ATOM 668 C C . LEU A 1 92 ? -9.705 1.363 -2.833 1.00 93.12 92 LEU A C 1
ATOM 670 O O . LEU A 1 92 ? -10.338 2.258 -2.276 1.00 93.12 92 LEU A O 1
ATOM 674 N N . GLN A 1 93 ? -9.786 1.151 -4.150 1.00 94.12 93 GLN A N 1
ATOM 675 C CA . GLN A 1 93 ? -10.665 1.929 -5.030 1.00 94.12 93 GLN A CA 1
ATOM 676 C C . GLN A 1 93 ? -12.132 1.821 -4.601 1.00 94.12 93 GLN A C 1
ATOM 678 O O . GLN A 1 93 ? -12.813 2.843 -4.511 1.00 94.12 93 GLN A O 1
ATOM 683 N N . ALA A 1 94 ? -12.600 0.609 -4.284 1.00 94.25 94 ALA A N 1
ATOM 684 C CA . ALA A 1 94 ? -13.958 0.377 -3.801 1.00 94.25 94 ALA A CA 1
ATOM 685 C C . ALA A 1 94 ? -14.221 1.088 -2.463 1.00 94.25 94 ALA A C 1
ATOM 687 O O . ALA A 1 94 ? -15.215 1.795 -2.334 1.00 94.25 94 ALA A O 1
ATOM 688 N N . LEU A 1 95 ? -13.298 0.982 -1.498 1.00 93.81 95 LEU A N 1
ATOM 689 C CA . LEU A 1 95 ? -13.396 1.690 -0.216 1.00 93.81 95 LEU A CA 1
ATOM 690 C C . LEU A 1 95 ? -13.524 3.207 -0.405 1.00 93.81 95 LEU A C 1
ATOM 692 O O . LEU A 1 95 ? -14.354 3.858 0.227 1.00 93.81 95 LEU A O 1
ATOM 696 N N . CYS A 1 96 ? -12.682 3.773 -1.262 1.00 93.44 96 CYS A N 1
ATOM 697 C CA . CYS A 1 96 ? -12.670 5.199 -1.547 1.00 93.44 96 CYS A CA 1
ATOM 698 C C . CYS A 1 96 ? -13.956 5.656 -2.254 1.00 93.44 96 CYS A C 1
ATOM 700 O O . CYS A 1 96 ? -14.507 6.700 -1.901 1.00 93.44 96 CYS A O 1
ATOM 702 N N . ALA A 1 97 ? -14.480 4.857 -3.188 1.00 95.56 97 ALA A N 1
ATOM 703 C CA . ALA A 1 97 ? -15.768 5.111 -3.828 1.00 95.56 97 ALA A CA 1
ATOM 704 C C . ALA A 1 97 ? -16.930 5.084 -2.818 1.00 95.56 97 ALA A C 1
ATOM 706 O O . ALA A 1 97 ? -17.721 6.027 -2.787 1.00 95.56 97 ALA A O 1
ATOM 707 N N . ASP A 1 98 ? -16.985 4.074 -1.943 1.00 94.94 98 ASP A N 1
ATOM 708 C CA . ASP A 1 98 ? -18.003 3.952 -0.887 1.00 94.94 98 ASP A CA 1
ATOM 709 C C . ASP A 1 98 ? -17.967 5.136 0.094 1.00 94.94 98 ASP A C 1
ATOM 711 O O . ASP A 1 98 ? -18.998 5.559 0.618 1.00 94.94 98 ASP A O 1
ATOM 715 N N . ALA A 1 99 ? -16.782 5.707 0.324 1.00 93.62 99 ALA A N 1
ATOM 716 C CA . ALA A 1 99 ? -16.588 6.888 1.160 1.00 93.62 99 ALA A CA 1
ATOM 717 C C . ALA A 1 99 ? -16.916 8.222 0.454 1.00 93.62 99 ALA A C 1
ATOM 719 O O . ALA A 1 99 ? -16.819 9.274 1.087 1.00 93.62 99 ALA A O 1
ATOM 720 N N . GLY A 1 100 ? -17.289 8.209 -0.832 1.00 96.25 100 GLY A N 1
ATOM 721 C CA . GLY A 1 100 ? -17.588 9.414 -1.615 1.00 96.25 100 GLY A CA 1
ATOM 722 C C . GLY A 1 100 ? -16.359 10.135 -2.184 1.00 96.25 100 GLY A C 1
ATOM 723 O O . GLY A 1 100 ? -16.471 11.280 -2.618 1.00 96.25 100 GLY A O 1
ATOM 724 N N . TYR A 1 101 ? -15.198 9.475 -2.206 1.00 92.00 101 TYR A N 1
ATOM 725 C CA . TYR A 1 101 ? -13.924 10.003 -2.707 1.00 92.00 101 TYR A CA 1
ATOM 726 C C . TYR A 1 101 ? -13.314 9.049 -3.747 1.00 92.00 101 TYR A C 1
ATOM 728 O O . TYR A 1 101 ? -12.291 8.428 -3.466 1.00 92.00 101 TYR A O 1
ATOM 736 N N . PRO A 1 102 ? -13.928 8.867 -4.931 1.00 93.06 102 PRO A N 1
ATOM 737 C CA . PRO A 1 102 ? -13.479 7.861 -5.891 1.00 93.06 102 PRO A CA 1
ATOM 738 C C . PRO A 1 102 ? -12.020 8.086 -6.316 1.00 93.06 102 PRO A C 1
ATOM 740 O O . PRO A 1 102 ? -11.635 9.186 -6.714 1.00 93.06 102 PRO A O 1
ATOM 743 N N . LEU A 1 103 ? -11.215 7.022 -6.246 1.00 91.94 103 LEU A N 1
ATOM 744 C CA . LEU A 1 103 ? -9.857 7.006 -6.787 1.00 91.94 103 LEU A CA 1
ATOM 745 C C . LEU A 1 103 ? -9.894 6.602 -8.260 1.00 91.94 103 LEU A C 1
ATOM 747 O O . LEU A 1 103 ? -10.450 5.563 -8.616 1.00 91.94 103 LEU A O 1
ATOM 751 N N . HIS A 1 104 ? -9.251 7.404 -9.102 1.00 88.31 104 HIS A N 1
ATOM 752 C CA . HIS A 1 104 ? -9.079 7.141 -10.527 1.00 88.31 104 HIS A CA 1
ATOM 753 C C . HIS A 1 104 ? -7.603 6.869 -10.827 1.00 88.31 104 HIS A C 1
ATOM 755 O O . HIS A 1 104 ? -6.726 7.466 -10.206 1.00 88.31 104 HIS A O 1
ATOM 761 N N . GLY A 1 105 ? -7.332 5.974 -11.773 1.00 82.00 105 GLY A N 1
ATOM 762 C CA . GLY A 1 105 ? -5.981 5.584 -12.169 1.00 82.00 105 GLY A CA 1
ATOM 763 C C . GLY A 1 105 ? -5.986 4.822 -13.492 1.00 82.00 105 GLY A C 1
ATOM 764 O O . GLY A 1 105 ? -7.058 4.473 -13.992 1.00 82.00 105 GLY A O 1
ATOM 765 N N . SER A 1 106 ? -4.793 4.631 -14.051 1.00 62.09 106 SER A N 1
ATOM 766 C CA . SER A 1 106 ? -4.520 3.955 -15.328 1.00 62.09 106 SER A CA 1
ATOM 767 C C . SER A 1 106 ? -4.163 2.489 -15.148 1.00 62.09 106 SER A C 1
ATOM 769 O O . SER A 1 106 ? -3.356 2.222 -14.227 1.00 62.09 106 SER A O 1
#

Secondary structure (DSSP, 8-state):
--EEEEE--SHHHHHHHHHHHHTT-EEEEE-SS--GGGGS-S-----SBSSTT-SSB-S-HHHHHHHHHHH-TTSHHHHH-HHHHHHHHHHHHHHHHHTT------

Sequence (106 aa):
MNEITIIGAGLSGLMAGWQIAKKGKQVKVVTKGWGATHWLSGCVDVIGYYPVDGDAPVDSPETAVAKLIADNPQHPYALVGKDGLAAMLAELQALCADAGYPLHGS

Radius of gyration: 16.16 Å; chains: 1; bounding box: 36×29×42 Å

pLDDT: mean 90.84, std 7.34, range [53.34, 96.94]

Foldseek 3Di:
DFEAEFEADDPVSVLVQVVSVVVVGHYHYHYDDDHPVVVDPPDDDQAFDPPVPDPDTDPDSLVRLVVCCVVPCPDPCNVCDSVSVVVSVVVVQVVCVVVVRGDDDD